Protein AF-A0A4Q1KLN8-F1 (afdb_monomer_lite)

Foldseek 3Di:
DVVVVVLVVCVVVVHFWDKDKDWPVCVVVVVVVVVVAWDWDDWDQDPPRTIITMTMHTPVPPPDD

Sequence (65 aa):
MLMRHAETLAIQAGLRGTRLYTNKLMPSNIALYRSLGYAFEKETLHDHGTVAVHMVRSLAERAVD

Secondary structure (DSSP, 8-state):
-HHHHHHHHHHHTT-SEEEEEEETT-HHHHHHHHHTTPEEEEEEEEGGGEEEEEEEEE-GGG---

pLDDT: mean 90.9, std 13.43, range [39.03, 98.44]

Structure (mmCIF, N/CA/C/O backbone):
data_AF-A0A4Q1KLN8-F1
#
_entry.id   AF-A0A4Q1KLN8-F1
#
loop_
_atom_site.group_PDB
_atom_site.id
_atom_site.type_symbol
_atom_site.label_atom_id
_atom_site.label_alt_id
_atom_site.label_comp_id
_atom_site.label_asym_id
_atom_site.label_entity_id
_atom_site.label_seq_id
_atom_site.pdbx_PDB_ins_code
_atom_site.Cartn_x
_atom_site.Cartn_y
_atom_site.Cartn_z
_atom_site.occupancy
_atom_site.B_iso_or_equiv
_atom_site.auth_seq_id
_atom_site.auth_comp_id
_atom_site.auth_asym_id
_atom_site.auth_atom_id
_atom_site.pdbx_PDB_model_num
ATOM 1 N N . MET A 1 1 ? -16.894 2.367 -4.078 1.00 79.06 1 MET A N 1
ATOM 2 C CA . MET A 1 1 ? -15.505 2.024 -4.471 1.00 79.06 1 MET A CA 1
ATOM 3 C C . MET A 1 1 ? -15.040 0.810 -3.676 1.00 79.06 1 MET A C 1
ATOM 5 O O . MET A 1 1 ? -15.251 0.803 -2.469 1.00 79.06 1 MET A O 1
ATOM 9 N N . LEU A 1 2 ? -14.408 -0.177 -4.325 1.00 89.75 2 LEU A N 1
ATOM 10 C CA . LEU A 1 2 ? -14.012 -1.463 -3.720 1.00 89.75 2 LEU A CA 1
ATOM 11 C C . LEU A 1 2 ? -13.082 -1.310 -2.502 1.00 89.75 2 LEU A C 1
ATOM 13 O O . LEU A 1 2 ? -13.296 -1.965 -1.489 1.00 89.75 2 LEU A O 1
ATOM 17 N N . MET A 1 3 ? -12.110 -0.391 -2.557 1.00 91.94 3 MET A N 1
ATOM 18 C CA . MET A 1 3 ? -11.152 -0.187 -1.455 1.00 91.94 3 MET A CA 1
ATOM 19 C C . MET A 1 3 ? -11.836 0.293 -0.170 1.00 91.94 3 MET A C 1
ATOM 21 O O . MET A 1 3 ? -11.572 -0.227 0.906 1.00 91.94 3 MET A O 1
ATOM 25 N N . ARG A 1 4 ? -12.802 1.214 -0.287 1.00 91.25 4 ARG A N 1
ATOM 26 C CA . ARG A 1 4 ? -13.587 1.677 0.869 1.00 91.25 4 ARG A CA 1
ATOM 27 C C . ARG A 1 4 ? -14.424 0.553 1.478 1.00 91.25 4 ARG A C 1
ATOM 29 O O . ARG A 1 4 ? -14.568 0.504 2.689 1.00 91.25 4 ARG A O 1
ATOM 36 N N . HIS A 1 5 ? -14.957 -0.345 0.649 1.00 94.31 5 HIS A N 1
ATOM 37 C CA . HIS A 1 5 ? -15.702 -1.502 1.141 1.00 94.31 5 HIS A CA 1
ATOM 38 C C . HIS A 1 5 ? -14.793 -2.474 1.909 1.00 94.31 5 HIS A C 1
ATOM 40 O O . HIS A 1 5 ? -15.149 -2.888 3.007 1.00 94.31 5 HIS A O 1
ATOM 46 N N . ALA A 1 6 ? -13.593 -2.760 1.392 1.00 94.31 6 ALA A N 1
ATOM 47 C CA . ALA A 1 6 ? -12.603 -3.575 2.098 1.00 94.31 6 ALA A CA 1
ATOM 48 C C . ALA A 1 6 ? -12.191 -2.956 3.448 1.00 94.31 6 ALA A C 1
ATOM 50 O O . ALA A 1 6 ? -12.070 -3.663 4.444 1.00 94.31 6 ALA A O 1
ATOM 51 N N . GLU A 1 7 ? -12.037 -1.631 3.508 1.00 94.25 7 GLU A N 1
ATOM 52 C CA . GLU A 1 7 ? -11.750 -0.905 4.752 1.00 94.25 7 GLU A CA 1
ATOM 53 C C . GLU A 1 7 ? -12.910 -0.991 5.753 1.00 94.25 7 GLU A C 1
ATOM 55 O O . GLU A 1 7 ? -12.673 -1.207 6.939 1.00 94.25 7 GLU A O 1
ATOM 60 N N . THR A 1 8 ? -14.161 -0.875 5.294 1.00 94.25 8 THR A N 1
ATOM 61 C CA . THR A 1 8 ? -15.346 -1.085 6.141 1.00 94.25 8 THR A CA 1
ATOM 62 C C . THR A 1 8 ? -15.370 -2.495 6.727 1.00 94.25 8 THR A C 1
ATOM 64 O O . THR A 1 8 ? -15.572 -2.637 7.931 1.00 94.25 8 THR A O 1
ATOM 67 N N . LEU A 1 9 ? -15.112 -3.524 5.913 1.00 95.94 9 LEU A N 1
ATOM 68 C CA . LEU A 1 9 ? -15.043 -4.909 6.388 1.00 95.94 9 LEU A CA 1
ATOM 69 C C . LEU A 1 9 ? -13.913 -5.105 7.409 1.00 95.94 9 LEU A C 1
ATOM 71 O O . LEU A 1 9 ? -14.110 -5.764 8.425 1.00 95.94 9 LEU A O 1
ATOM 75 N N . ALA A 1 10 ? -12.745 -4.498 7.178 1.00 95.25 10 ALA A N 1
ATOM 76 C CA . ALA A 1 10 ? -11.624 -4.561 8.112 1.00 95.25 10 ALA A CA 1
ATOM 77 C C . ALA A 1 10 ? -11.963 -3.919 9.469 1.00 95.25 10 ALA A C 1
ATOM 79 O O . ALA A 1 10 ? -11.650 -4.500 10.506 1.00 95.25 10 ALA A O 1
ATOM 80 N N . ILE A 1 11 ? -12.657 -2.773 9.471 1.00 94.81 11 ILE A N 1
ATOM 81 C CA . ILE A 1 11 ? -13.149 -2.124 10.700 1.00 94.81 11 ILE A CA 1
ATOM 82 C C . ILE A 1 11 ? -14.135 -3.037 11.433 1.00 94.81 11 ILE A C 1
ATOM 84 O O . ILE A 1 11 ? -13.985 -3.262 12.630 1.00 94.81 11 ILE A O 1
ATOM 88 N N . GLN A 1 12 ? -15.117 -3.596 10.719 1.00 95.75 12 GLN A N 1
ATOM 89 C CA . GLN A 1 12 ? -16.119 -4.499 11.301 1.00 95.75 12 GLN A CA 1
ATOM 90 C C . GLN A 1 12 ? -15.492 -5.762 11.905 1.00 95.75 12 GLN A C 1
ATOM 92 O O . GLN A 1 12 ? -16.004 -6.296 12.883 1.00 95.75 12 GLN A O 1
ATOM 97 N N . ALA A 1 13 ? -14.367 -6.214 11.351 1.00 95.75 13 ALA A N 1
ATOM 98 C CA . ALA A 1 13 ? -13.596 -7.342 11.856 1.00 95.75 13 ALA A CA 1
ATOM 99 C C . ALA A 1 13 ? -12.596 -6.973 12.975 1.00 95.75 13 ALA A C 1
ATOM 101 O O . ALA A 1 13 ? -11.836 -7.835 13.412 1.00 95.75 13 ALA A O 1
ATOM 102 N N . GLY A 1 14 ? -12.544 -5.712 13.426 1.00 95.12 14 GLY A N 1
ATOM 103 C CA . GLY A 1 14 ? -11.602 -5.260 14.458 1.00 95.12 14 GLY A CA 1
ATOM 104 C C . GLY A 1 14 ? -10.135 -5.232 14.005 1.00 95.12 14 GLY A C 1
ATOM 105 O O . GLY A 1 14 ? -9.223 -5.264 14.832 1.00 95.12 14 GLY A O 1
ATOM 106 N N . LEU A 1 15 ? -9.880 -5.192 12.694 1.00 95.81 15 LEU A N 1
ATOM 107 C CA . LEU A 1 15 ? -8.533 -5.135 12.134 1.00 95.81 15 LEU A CA 1
ATOM 108 C C . LEU A 1 15 ? -7.992 -3.701 12.141 1.00 95.81 15 LEU A C 1
ATOM 110 O O . LEU A 1 15 ? -8.716 -2.720 11.992 1.00 95.81 15 LEU A O 1
ATOM 114 N N . ARG A 1 16 ? -6.667 -3.577 12.265 1.00 94.19 16 ARG A N 1
ATOM 115 C CA . ARG A 1 16 ? -5.983 -2.280 12.430 1.00 94.19 16 ARG A CA 1
ATOM 116 C C . ARG A 1 16 ? -5.701 -1.559 11.111 1.00 94.19 16 ARG A C 1
ATOM 118 O O . ARG A 1 16 ? -5.249 -0.417 11.120 1.00 94.19 16 ARG A O 1
ATOM 125 N N . GLY A 1 17 ? -5.915 -2.223 9.981 1.00 94.88 17 GLY A N 1
ATOM 126 C CA . GLY A 1 17 ? -5.502 -1.717 8.683 1.00 94.88 17 GLY A CA 1
ATOM 127 C C . GLY A 1 17 ? -5.798 -2.672 7.541 1.00 94.88 17 GLY A C 1
ATOM 128 O O . GLY A 1 17 ? -6.243 -3.801 7.742 1.00 94.88 17 GLY A O 1
ATOM 129 N N . THR A 1 18 ? -5.498 -2.210 6.336 1.00 96.81 18 THR A N 1
ATOM 130 C CA . THR A 1 18 ? -5.509 -3.011 5.109 1.00 96.81 18 THR A CA 1
ATOM 131 C C . THR A 1 18 ? -4.123 -2.985 4.471 1.00 96.81 18 THR A C 1
ATOM 133 O O . THR A 1 18 ? -3.392 -1.996 4.572 1.00 96.81 18 THR A O 1
ATOM 136 N N . ARG A 1 19 ? -3.754 -4.087 3.815 1.00 97.31 19 ARG A N 1
ATOM 137 C CA . ARG A 1 19 ? -2.547 -4.200 2.990 1.00 97.31 19 ARG A CA 1
ATOM 138 C C . ARG A 1 19 ? -2.958 -4.657 1.598 1.00 97.31 19 ARG A C 1
ATOM 140 O O . ARG A 1 19 ? -3.802 -5.538 1.463 1.00 97.31 19 ARG A O 1
ATOM 147 N N . LEU A 1 20 ? -2.336 -4.075 0.585 1.00 96.50 20 LEU A N 1
ATOM 148 C CA . LEU A 1 20 ? -2.465 -4.483 -0.808 1.00 96.50 20 LEU A CA 1
ATOM 149 C C . LEU A 1 20 ? -1.089 -4.529 -1.463 1.00 96.50 20 LEU A C 1
ATOM 151 O O . LEU A 1 20 ? -0.122 -3.981 -0.933 1.00 96.50 20 LEU A O 1
ATOM 155 N N . TYR A 1 21 ? -1.011 -5.143 -2.636 1.00 96.44 21 TYR A N 1
ATOM 156 C CA . TYR A 1 21 ? 0.138 -4.988 -3.510 1.00 96.44 21 TYR A CA 1
ATOM 157 C C . TYR A 1 21 ? -0.307 -4.778 -4.955 1.00 96.44 21 TYR A C 1
ATOM 159 O O . TYR A 1 21 ? -1.386 -5.205 -5.362 1.00 96.44 21 TYR A O 1
ATOM 167 N N . THR A 1 22 ? 0.527 -4.100 -5.735 1.00 95.94 22 THR A N 1
ATOM 168 C CA . THR A 1 22 ? 0.331 -3.911 -7.178 1.00 95.94 22 THR A CA 1
ATOM 169 C C . THR A 1 22 ? 1.650 -4.080 -7.905 1.00 95.94 22 THR A C 1
ATOM 171 O O . THR A 1 22 ? 2.712 -3.863 -7.325 1.00 95.94 22 THR A O 1
ATOM 174 N N . ASN A 1 23 ? 1.604 -4.439 -9.184 1.00 95.94 23 ASN A N 1
ATOM 175 C CA . ASN A 1 23 ? 2.806 -4.454 -10.010 1.00 95.94 23 ASN A CA 1
ATOM 176 C C . ASN A 1 23 ? 3.402 -3.032 -10.084 1.00 95.94 23 ASN A C 1
ATOM 178 O O . ASN A 1 23 ? 2.671 -2.063 -10.310 1.00 95.94 23 ASN A O 1
ATOM 182 N N . LYS A 1 24 ? 4.722 -2.911 -9.912 1.00 96.38 24 LYS A N 1
ATOM 183 C CA . LYS A 1 24 ? 5.486 -1.656 -10.003 1.00 96.38 24 LYS A CA 1
ATOM 184 C C . LYS A 1 24 ? 5.298 -0.936 -11.341 1.00 96.38 24 LYS A C 1
ATOM 186 O O . LYS A 1 24 ? 5.361 0.288 -11.384 1.00 96.38 24 LYS A O 1
ATOM 191 N N . LEU A 1 25 ? 5.000 -1.677 -12.410 1.00 95.75 25 LEU A N 1
ATOM 192 C CA . LEU A 1 25 ? 4.704 -1.149 -13.745 1.00 95.75 25 LEU A CA 1
ATOM 193 C C . LEU A 1 25 ? 3.286 -0.560 -13.881 1.00 95.75 25 LEU A C 1
ATOM 195 O O . LEU A 1 25 ? 2.912 -0.134 -14.969 1.00 95.75 25 LEU A O 1
ATOM 199 N N . MET A 1 26 ? 2.491 -0.510 -12.805 1.00 96.25 26 MET A N 1
ATOM 200 C CA . MET A 1 26 ? 1.160 0.114 -12.778 1.00 96.25 26 MET A CA 1
ATOM 201 C C . MET A 1 26 ? 1.169 1.437 -11.984 1.00 96.25 26 MET A C 1
ATOM 203 O O . MET A 1 26 ? 0.616 1.501 -10.880 1.00 96.25 26 MET A O 1
ATOM 207 N N . PRO A 1 27 ? 1.761 2.524 -12.518 1.00 96.88 27 PRO A N 1
ATOM 208 C CA . PRO A 1 27 ? 1.893 3.793 -11.797 1.00 96.88 27 PRO A CA 1
ATOM 209 C C . PRO A 1 27 ? 0.540 4.425 -11.442 1.00 96.88 27 PRO A C 1
ATOM 211 O O . PRO A 1 27 ? 0.411 5.029 -10.378 1.00 96.88 27 PRO A O 1
ATOM 214 N N . SER A 1 28 ? -0.4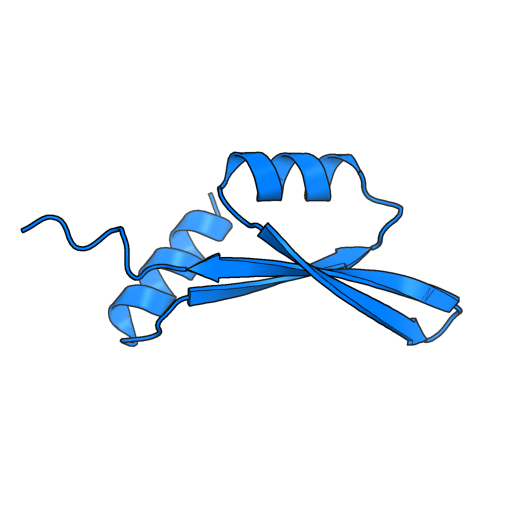89 4.238 -12.274 1.00 97.94 28 SER A N 1
ATOM 215 C CA . SER A 1 28 ? -1.843 4.742 -12.009 1.00 97.94 28 SER A CA 1
ATOM 216 C C . SER A 1 28 ? -2.476 4.100 -10.773 1.00 97.94 28 SER A C 1
ATOM 218 O O . SER A 1 28 ? -3.121 4.795 -9.991 1.00 97.94 28 SER A O 1
ATOM 220 N N . ASN A 1 29 ? -2.240 2.804 -10.542 1.00 97.19 29 ASN A N 1
ATOM 221 C CA . ASN A 1 29 ? -2.715 2.121 -9.337 1.00 97.19 29 ASN A CA 1
ATOM 222 C C . ASN A 1 29 ? -1.999 2.655 -8.098 1.00 97.19 29 ASN A C 1
ATOM 224 O O . ASN A 1 29 ? -2.641 2.974 -7.104 1.00 97.19 29 ASN A O 1
ATOM 228 N N . ILE A 1 30 ? -0.675 2.814 -8.171 1.00 97.94 30 ILE A N 1
ATOM 229 C CA . ILE A 1 30 ? 0.123 3.359 -7.066 1.00 97.94 30 ILE A CA 1
ATOM 230 C C . ILE A 1 30 ? -0.350 4.776 -6.714 1.00 97.94 30 ILE A C 1
ATOM 232 O O . ILE A 1 30 ? -0.538 5.086 -5.538 1.00 97.94 30 ILE A O 1
ATOM 236 N N . ALA A 1 31 ? -0.587 5.627 -7.717 1.00 98.00 31 ALA A N 1
ATOM 237 C CA . ALA A 1 31 ? -1.108 6.976 -7.515 1.00 98.00 31 ALA A CA 1
ATOM 238 C C . ALA A 1 31 ? -2.507 6.966 -6.875 1.00 98.00 31 ALA A C 1
ATOM 240 O O . ALA A 1 31 ? -2.740 7.695 -5.911 1.00 98.00 31 ALA A O 1
ATOM 241 N N . LEU A 1 32 ? -3.405 6.096 -7.351 1.00 96.94 32 LEU A N 1
ATOM 242 C CA . LEU A 1 32 ? -4.737 5.914 -6.775 1.00 96.94 32 LEU A CA 1
ATOM 243 C C . LEU A 1 32 ? -4.670 5.466 -5.309 1.00 96.94 32 LEU A C 1
ATOM 245 O O . LEU A 1 32 ? -5.358 6.021 -4.455 1.00 96.94 32 LEU A O 1
ATOM 249 N N . TYR A 1 33 ? -3.841 4.478 -4.977 1.00 97.31 33 TYR A N 1
ATOM 250 C CA . TYR A 1 33 ? -3.728 4.006 -3.597 1.00 97.31 33 TYR A CA 1
ATOM 251 C C . TYR A 1 33 ? -3.135 5.077 -2.679 1.00 97.31 33 TYR A C 1
ATOM 253 O O . TYR A 1 33 ? -3.639 5.272 -1.573 1.00 97.31 33 TYR A O 1
ATOM 261 N N . ARG A 1 34 ? -2.151 5.852 -3.156 1.00 97.12 34 ARG A N 1
ATOM 262 C CA . ARG A 1 34 ? -1.635 7.021 -2.425 1.00 97.12 34 ARG A CA 1
ATOM 263 C C . ARG A 1 34 ? -2.726 8.053 -2.155 1.00 97.12 34 ARG A C 1
ATOM 265 O O . ARG A 1 34 ? -2.848 8.504 -1.022 1.00 97.12 34 ARG A O 1
ATOM 272 N N . SER A 1 35 ? -3.560 8.385 -3.145 1.00 96.62 35 SER A N 1
ATOM 273 C CA . SER A 1 35 ? -4.663 9.339 -2.941 1.00 96.62 35 SER A CA 1
ATOM 274 C C . SER A 1 35 ? -5.736 8.812 -1.981 1.00 96.62 35 SER A C 1
ATOM 276 O O . SER A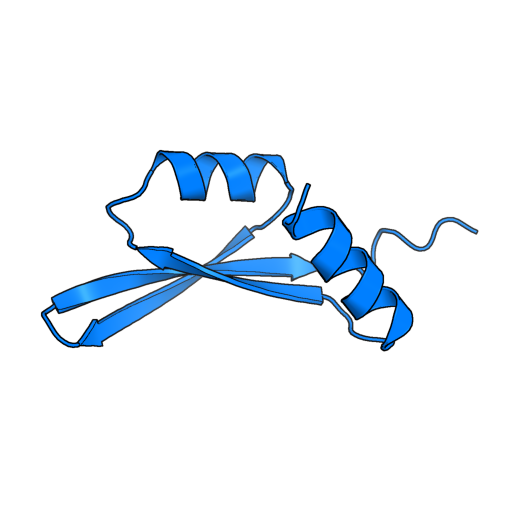 1 35 ? -6.489 9.588 -1.403 1.00 96.62 35 SER A O 1
ATOM 278 N N . LEU A 1 36 ? -5.816 7.491 -1.808 1.00 94.81 36 LEU A N 1
ATOM 279 C CA . LEU A 1 36 ? -6.670 6.834 -0.819 1.00 94.81 36 LEU A CA 1
ATOM 280 C C . LEU A 1 36 ? -6.008 6.711 0.566 1.00 94.81 36 LEU A C 1
ATOM 282 O O . LEU A 1 36 ? -6.637 6.189 1.479 1.00 94.81 36 LEU A O 1
ATOM 286 N N . GLY A 1 37 ? -4.778 7.195 0.752 1.00 95.81 37 GLY A N 1
ATOM 287 C CA . GLY A 1 37 ? -4.074 7.172 2.037 1.00 95.81 37 GLY A CA 1
ATOM 288 C C . GLY A 1 37 ? -3.287 5.890 2.313 1.00 95.81 37 GLY A C 1
ATOM 289 O O . GLY A 1 37 ? -2.915 5.646 3.457 1.00 95.81 37 GLY A O 1
ATOM 290 N N . TYR A 1 38 ? -3.031 5.062 1.297 1.00 97.19 38 TYR A N 1
ATOM 291 C CA . TYR A 1 38 ? -2.090 3.952 1.432 1.00 97.19 38 TYR A CA 1
ATOM 292 C C . TYR A 1 38 ? -0.652 4.468 1.308 1.00 97.19 38 TYR A C 1
ATOM 294 O O . TYR A 1 38 ? -0.305 5.177 0.360 1.00 97.19 38 TYR A O 1
ATOM 302 N N . ALA A 1 39 ? 0.197 4.062 2.244 1.00 97.69 39 ALA A N 1
ATOM 303 C CA . ALA A 1 39 ? 1.625 4.332 2.257 1.00 97.69 39 ALA A CA 1
ATOM 304 C C . ALA A 1 39 ? 2.408 3.151 1.675 1.00 97.69 39 ALA A C 1
ATOM 306 O O . ALA A 1 39 ? 1.974 2.003 1.753 1.00 97.69 39 ALA A O 1
ATOM 307 N N . PHE A 1 40 ? 3.574 3.433 1.097 1.00 98.12 40 PHE A N 1
ATOM 308 C CA . PHE A 1 40 ? 4.521 2.393 0.700 1.00 98.12 40 PHE A CA 1
ATOM 309 C C . PHE A 1 40 ? 5.007 1.619 1.931 1.00 98.12 40 PHE A C 1
ATOM 311 O O . PHE A 1 40 ? 5.345 2.231 2.940 1.00 98.12 40 PHE A O 1
ATOM 318 N N . GLU A 1 41 ? 5.080 0.293 1.826 1.00 98.44 41 GLU A N 1
ATOM 319 C CA . GLU A 1 41 ? 5.667 -0.559 2.861 1.00 98.44 41 GLU A CA 1
ATOM 320 C C . GLU A 1 41 ? 6.973 -1.204 2.393 1.00 98.44 41 GLU A C 1
ATOM 322 O O . GLU A 1 41 ? 8.006 -1.058 3.041 1.00 98.44 41 GLU A O 1
ATOM 327 N N . LYS A 1 42 ? 6.925 -1.947 1.283 1.00 98.19 42 LYS A N 1
ATOM 328 C CA . LYS A 1 42 ? 8.071 -2.691 0.750 1.00 98.19 42 LYS A CA 1
ATOM 329 C C . LYS A 1 42 ? 7.861 -3.075 -0.707 1.00 98.19 42 LYS A C 1
ATOM 331 O O . LYS A 1 42 ? 6.740 -3.059 -1.212 1.00 98.19 42 LYS A O 1
ATOM 336 N N . GLU A 1 43 ? 8.936 -3.507 -1.352 1.00 98.06 43 GLU A N 1
ATOM 337 C CA . GLU A 1 43 ? 8.872 -4.209 -2.632 1.00 98.06 43 GLU A CA 1
ATOM 338 C C . GLU A 1 43 ? 9.226 -5.686 -2.439 1.00 98.06 43 GLU A C 1
ATOM 340 O O . GLU A 1 43 ? 10.066 -6.026 -1.605 1.00 98.06 43 GLU A O 1
ATOM 345 N N . THR A 1 44 ? 8.587 -6.567 -3.205 1.00 97.44 44 THR A N 1
ATOM 346 C CA . THR A 1 44 ? 8.959 -7.985 -3.285 1.00 97.44 44 THR A CA 1
ATOM 347 C C . THR A 1 44 ? 9.102 -8.409 -4.737 1.00 97.44 44 THR A C 1
ATOM 349 O O . THR A 1 44 ? 8.337 -7.969 -5.599 1.00 97.44 44 THR A O 1
ATOM 352 N N . LEU A 1 45 ? 10.069 -9.285 -5.007 1.00 96.31 45 LEU A N 1
ATOM 353 C CA . LEU A 1 45 ? 10.160 -9.966 -6.292 1.00 96.31 45 LEU A CA 1
ATOM 354 C C . LEU A 1 45 ? 9.106 -11.078 -6.325 1.00 96.31 45 LEU A C 1
ATOM 356 O O . LEU A 1 45 ? 9.024 -11.876 -5.393 1.00 96.31 45 LEU A O 1
ATOM 360 N N . HIS A 1 46 ? 8.292 -11.098 -7.371 1.00 84.44 46 HIS A N 1
ATOM 361 C CA . HIS A 1 46 ? 7.345 -12.165 -7.666 1.00 84.44 46 HIS A CA 1
ATOM 362 C C . HIS A 1 46 ? 7.854 -13.016 -8.826 1.00 84.44 46 HIS A C 1
ATOM 364 O O . HIS A 1 46 ? 8.740 -12.609 -9.588 1.00 84.44 46 HIS A O 1
ATOM 370 N N . ASP A 1 47 ? 7.250 -14.194 -8.964 1.00 75.88 47 ASP A N 1
ATOM 371 C CA . ASP A 1 47 ? 7.522 -15.114 -10.057 1.00 75.88 47 ASP A CA 1
ATOM 372 C C . ASP A 1 47 ? 7.462 -14.387 -11.410 1.00 75.88 47 ASP A C 1
ATOM 374 O O . ASP A 1 47 ? 6.693 -13.440 -11.615 1.00 75.88 47 ASP A O 1
ATOM 378 N N . HIS A 1 48 ? 8.336 -14.807 -12.326 1.00 81.31 48 HIS A N 1
ATOM 379 C CA . HIS A 1 48 ? 8.543 -14.184 -13.640 1.00 81.31 48 HIS A CA 1
ATOM 380 C C . HIS A 1 48 ? 9.195 -12.786 -13.618 1.00 81.31 48 HIS A C 1
ATOM 382 O O . HIS A 1 48 ? 9.125 -12.059 -14.606 1.00 81.31 48 HIS A O 1
ATOM 388 N N . GLY A 1 49 ? 9.864 -12.409 -12.521 1.00 86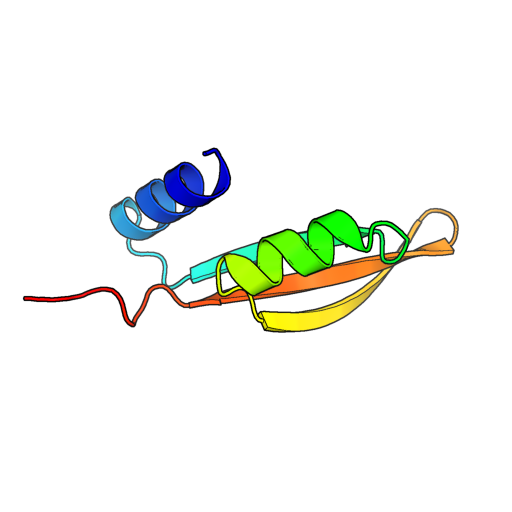.00 49 GLY A N 1
ATOM 389 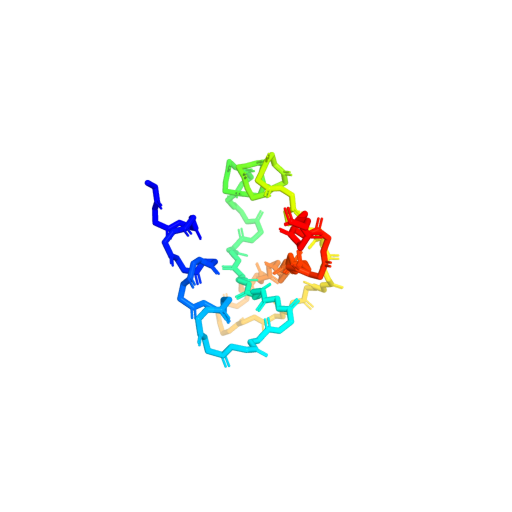C CA . GLY A 1 49 ? 10.691 -11.195 -12.453 1.00 86.00 49 GLY A CA 1
ATOM 390 C C . GLY A 1 49 ? 9.899 -9.900 -12.258 1.00 86.00 49 GLY A C 1
ATOM 391 O O . GLY A 1 49 ? 10.434 -8.808 -12.449 1.00 86.00 49 GLY A O 1
ATOM 392 N N . THR A 1 50 ? 8.623 -10.000 -11.884 1.00 91.81 50 THR A N 1
ATOM 393 C CA . THR A 1 50 ? 7.793 -8.822 -11.619 1.00 91.81 50 THR A CA 1
ATOM 394 C C . THR A 1 50 ? 8.058 -8.284 -10.215 1.00 91.81 50 THR A C 1
ATOM 396 O O . THR A 1 50 ? 8.271 -9.041 -9.272 1.00 91.81 50 THR A O 1
ATOM 399 N N . VAL A 1 51 ? 8.053 -6.959 -10.056 1.00 96.62 51 VAL A N 1
ATOM 400 C CA . VAL A 1 51 ? 8.196 -6.322 -8.740 1.00 96.62 51 VAL A CA 1
ATOM 401 C C . VAL A 1 51 ? 6.813 -5.927 -8.246 1.00 96.62 51 VAL A C 1
ATOM 403 O O . VAL A 1 51 ? 6.133 -5.129 -8.894 1.00 96.62 51 VAL A O 1
ATOM 406 N N . ALA A 1 52 ? 6.394 -6.462 -7.103 1.00 97.06 52 ALA A N 1
ATOM 407 C CA . ALA A 1 52 ? 5.190 -6.006 -6.426 1.00 97.06 52 ALA A CA 1
ATOM 408 C C . ALA A 1 52 ? 5.532 -4.924 -5.406 1.00 97.06 52 ALA A C 1
ATOM 410 O O . ALA A 1 52 ? 6.435 -5.082 -4.587 1.00 97.06 52 ALA A O 1
ATOM 411 N N . VAL A 1 53 ? 4.769 -3.840 -5.437 1.00 98.12 53 VAL A N 1
ATOM 412 C CA . VAL A 1 53 ? 4.810 -2.753 -4.465 1.00 98.12 53 VAL A CA 1
ATOM 413 C C . VAL A 1 53 ? 3.724 -3.017 -3.435 1.00 98.12 53 VAL A C 1
ATOM 415 O O . VAL A 1 53 ? 2.541 -2.946 -3.765 1.00 98.12 53 VAL A O 1
ATOM 418 N N . HIS A 1 54 ? 4.124 -3.323 -2.204 1.00 98.31 54 HIS A N 1
ATOM 419 C CA . HIS A 1 54 ? 3.223 -3.496 -1.067 1.00 98.31 54 HIS A CA 1
ATOM 420 C C . HIS A 1 54 ? 2.921 -2.137 -0.457 1.00 98.31 54 HIS A C 1
ATOM 422 O O . HIS A 1 54 ? 3.824 -1.328 -0.224 1.00 98.31 54 HIS A O 1
ATOM 428 N N . MET A 1 55 ? 1.644 -1.891 -0.194 1.00 98.31 55 MET A N 1
ATOM 429 C CA . MET A 1 55 ? 1.164 -0.652 0.393 1.00 98.31 55 MET A CA 1
ATOM 430 C C . MET A 1 55 ? 0.187 -0.945 1.526 1.00 98.31 55 MET A C 1
ATOM 432 O O . MET A 1 55 ? -0.604 -1.887 1.452 1.00 98.31 55 MET A O 1
ATOM 436 N N . VAL A 1 56 ? 0.233 -0.125 2.569 1.00 97.94 56 VAL A N 1
ATOM 437 C CA . VAL A 1 56 ? -0.571 -0.290 3.782 1.00 97.94 56 VAL A CA 1
ATOM 438 C C . VAL A 1 56 ? -1.359 0.964 4.092 1.00 97.94 56 VAL A C 1
ATOM 440 O O . VAL A 1 56 ? -0.887 2.076 3.872 1.00 97.94 56 VAL A O 1
ATOM 443 N N . ARG A 1 57 ? -2.547 0.787 4.659 1.00 96.00 57 ARG A N 1
ATOM 444 C CA . ARG A 1 57 ? -3.335 1.872 5.233 1.00 96.00 57 ARG A CA 1
ATOM 445 C C . ARG A 1 57 ? -3.752 1.498 6.645 1.00 96.00 57 ARG A C 1
ATOM 447 O O . ARG A 1 57 ? -4.446 0.501 6.845 1.00 96.00 57 ARG A O 1
ATOM 454 N N . SER A 1 58 ? -3.334 2.311 7.612 1.00 95.12 58 SER A N 1
ATOM 455 C CA . SER A 1 58 ? -3.831 2.225 8.985 1.00 95.12 58 SER A CA 1
ATOM 456 C C . SER A 1 58 ? -5.285 2.694 9.038 1.00 95.12 58 SER A C 1
ATOM 458 O O . SER A 1 58 ? -5.657 3.669 8.384 1.00 95.12 58 SER A O 1
ATOM 460 N N . LEU A 1 59 ? -6.110 1.995 9.814 1.00 90.56 59 LEU A N 1
ATOM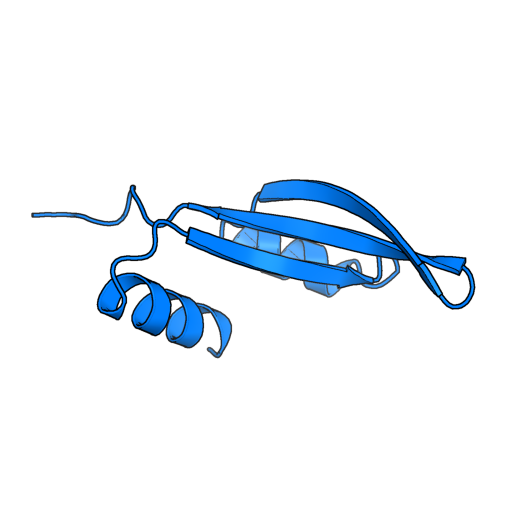 461 C CA . LEU A 1 59 ? -7.501 2.369 10.085 1.00 90.56 59 LEU A CA 1
ATOM 462 C C . LEU A 1 59 ? -7.683 2.926 11.504 1.00 90.56 59 LEU A C 1
ATOM 464 O O . LEU A 1 59 ? -8.782 3.346 11.853 1.00 90.56 59 LEU A O 1
ATOM 468 N N . ALA A 1 60 ? -6.601 2.994 12.289 1.00 78.00 60 ALA A N 1
ATOM 469 C CA . ALA A 1 60 ? -6.607 3.488 13.665 1.00 78.00 60 ALA A CA 1
ATOM 470 C C . ALA A 1 60 ? -6.967 4.983 13.794 1.00 78.00 60 ALA A C 1
ATOM 472 O O . ALA A 1 60 ? -7.366 5.413 14.866 1.00 78.00 60 ALA A O 1
ATOM 473 N N . GLU A 1 61 ? -6.880 5.767 12.715 1.00 60.31 61 GLU A N 1
ATOM 474 C CA . GLU A 1 61 ? -7.160 7.214 12.731 1.00 60.31 61 GLU A CA 1
ATOM 475 C C . GLU A 1 61 ? -8.614 7.582 12.375 1.00 60.31 61 GLU A C 1
ATOM 477 O O . GLU A 1 61 ? -8.949 8.761 12.314 1.00 60.31 61 GLU A O 1
ATOM 482 N N . ARG A 1 62 ? -9.501 6.607 12.110 1.00 55.12 62 ARG A N 1
ATOM 483 C CA . ARG A 1 62 ? -10.911 6.883 11.741 1.00 55.12 62 ARG A CA 1
ATOM 484 C C . ARG A 1 62 ? -11.927 6.621 12.853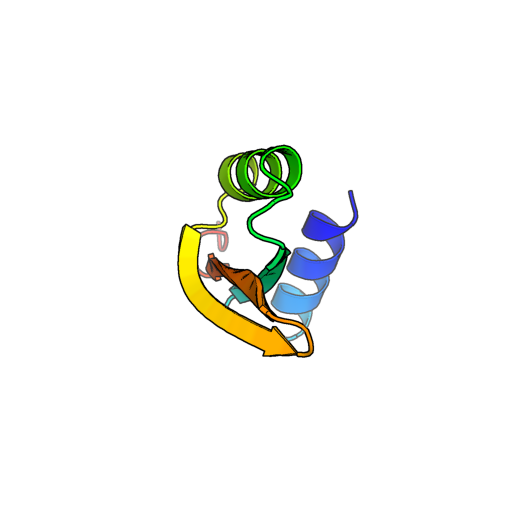 1.00 55.12 62 ARG A C 1
ATOM 486 O O . ARG A 1 62 ? -13.123 6.704 12.581 1.00 55.12 62 ARG A O 1
ATOM 493 N N . ALA A 1 63 ? -11.476 6.331 14.071 1.00 43.88 63 ALA A N 1
ATOM 494 C CA . ALA A 1 63 ? -12.331 6.421 15.248 1.00 43.88 63 ALA A CA 1
ATOM 495 C C . ALA A 1 63 ? -12.495 7.910 15.593 1.00 43.88 63 ALA A C 1
ATOM 497 O O . ALA A 1 63 ? -11.705 8.472 16.342 1.00 43.88 63 ALA A O 1
ATOM 498 N N . VAL A 1 64 ? -13.457 8.560 14.940 1.00 42.91 64 VAL A N 1
ATOM 499 C CA . VAL A 1 64 ? -14.068 9.776 15.478 1.00 42.91 64 VAL A CA 1
ATOM 500 C C . VAL A 1 64 ? -15.249 9.307 16.323 1.00 42.91 64 VAL A C 1
ATOM 502 O O . VAL A 1 64 ? -15.995 8.436 15.866 1.00 42.91 64 VAL A O 1
ATOM 505 N N . ASP A 1 65 ? -15.305 9.847 17.539 1.00 39.03 65 ASP A N 1
ATOM 506 C CA . ASP A 1 65 ? -16.262 9.590 18.624 1.00 39.03 65 ASP A CA 1
ATOM 507 C C . ASP A 1 65 ? -17.744 9.590 18.208 1.00 39.03 65 ASP A C 1
ATOM 509 O O . ASP A 1 65 ? -18.126 10.384 17.312 1.00 39.03 65 ASP A O 1
#

Organism: NCBI:txid2506423

InterPro domains:
  IPR016181 Acyl-CoA N-acyltransferase [SSF55729] (2-57)

Radius of gyration: 13.02 Å; chains: 1; bounding box: 27×25×32 Å